Protein AF-A0A7G9YE53-F1 (afdb_monomer_lite)

Organism: NCBI:txid2759911

Foldseek 3Di:
DAEAWPPPCLLCLLVVVLVLLVPVVPRVDDDYHYDDDDDDDDPVVCVRGDDAQVSSQVSNCVSLVNLRHSQLKFFPQLCQVVQVVVCVVVVHHGDGPPDDSRVDIDWDWDADPNGTDIDHPDPPPPDPPPPDDD

Secondary structure (DSSP, 8-state):
-PEE-TTTTGGGHHHHHHHHHHTTTT------EE----SS--HHHHHHH---HHHHHHHHHHHTTTSS-GGG-EEGGGGHHHHHHHHHHHTS------S-TTS-EE-EEEEETTEEEEE-SS----PPP-----

InterPro domains:
  IPR034474 Methyltransferase, class D [PTHR43306] (2-118)

Sequence (134 aa):
MPTLIRGVNDDQIGDIIRFASHNLDVVKGVNMQPVSFAGRINQEDREKWRFTIPDAFKCIEEQTDGEITRDDLYPVPCVVPISNFAEVKKGMPQVKFTMHPHCGAETYIYVENGKYIPHVCSVKQPSPPLTVPV

pLDDT: mean 85.49, std 15.78, range [30.25, 95.88]

Radius of gyration: 18.25 Å; chains: 1; bounding box: 45×50×49 Å

Structure (mmCIF, N/CA/C/O backbone):
data_AF-A0A7G9YE53-F1
#
_entry.id   AF-A0A7G9YE53-F1
#
loop_
_atom_site.group_PDB
_atom_site.id
_atom_site.type_symbol
_atom_site.label_atom_id
_atom_site.label_alt_id
_atom_site.label_comp_id
_atom_site.label_asym_id
_atom_site.label_entity_id
_atom_site.label_seq_id
_atom_site.pdbx_PDB_ins_code
_atom_site.Cartn_x
_atom_site.Cartn_y
_atom_site.Cartn_z
_atom_site.occupancy
_atom_site.B_iso_or_equiv
_atom_site.auth_seq_id
_atom_site.auth_comp_id
_atom_site.auth_asym_id
_atom_site.auth_atom_id
_atom_site.pdbx_PDB_model_num
ATOM 1 N N . MET A 1 1 ? -4.168 -12.004 -2.131 1.00 75.88 1 MET A N 1
ATOM 2 C CA . MET A 1 1 ? -2.794 -11.479 -1.994 1.00 75.88 1 MET A CA 1
ATOM 3 C C . MET A 1 1 ? -2.104 -11.565 -3.351 1.00 75.88 1 MET A C 1
ATOM 5 O O . MET A 1 1 ? -1.562 -12.622 -3.658 1.00 75.88 1 MET A O 1
ATOM 9 N N . PRO A 1 2 ? -2.201 -10.535 -4.210 1.00 87.69 2 PRO A N 1
ATOM 10 C CA . PRO A 1 2 ? -1.424 -10.464 -5.448 1.00 87.69 2 PRO A CA 1
ATOM 11 C C . PRO A 1 2 ? 0.048 -10.115 -5.168 1.00 87.69 2 PRO A C 1
ATOM 13 O O . PRO A 1 2 ? 0.343 -9.236 -4.355 1.00 87.69 2 PRO A O 1
ATOM 16 N N . THR A 1 3 ? 0.970 -10.794 -5.856 1.00 92.31 3 THR A N 1
ATOM 17 C CA . THR A 1 3 ? 2.400 -10.449 -5.847 1.00 92.31 3 THR A CA 1
ATOM 18 C C . THR A 1 3 ? 2.728 -9.585 -7.054 1.00 92.31 3 THR A C 1
ATOM 20 O O . THR A 1 3 ? 2.476 -10.016 -8.174 1.00 92.31 3 THR A O 1
ATOM 23 N N . LEU A 1 4 ? 3.287 -8.395 -6.839 1.00 93.38 4 LEU A N 1
ATOM 24 C CA . LEU A 1 4 ? 3.513 -7.412 -7.903 1.00 93.38 4 LEU A CA 1
ATOM 25 C C . LEU A 1 4 ? 4.919 -7.514 -8.503 1.00 93.38 4 LEU A C 1
ATOM 27 O O . LEU A 1 4 ? 5.914 -7.538 -7.769 1.00 93.38 4 LEU A O 1
ATOM 31 N N . ILE A 1 5 ? 4.988 -7.533 -9.835 1.00 93.62 5 ILE A N 1
ATOM 32 C CA . ILE A 1 5 ? 6.218 -7.506 -10.633 1.00 93.62 5 ILE A CA 1
ATOM 33 C C . ILE A 1 5 ? 6.053 -6.452 -11.727 1.00 93.62 5 ILE A C 1
ATOM 35 O O . ILE A 1 5 ? 5.060 -6.451 -12.457 1.00 93.62 5 ILE A O 1
ATOM 39 N N . ARG A 1 6 ? 7.057 -5.581 -11.866 1.00 93.12 6 ARG A N 1
ATOM 40 C CA . ARG A 1 6 ? 7.054 -4.537 -12.893 1.00 93.12 6 ARG A CA 1
ATOM 41 C C . ARG A 1 6 ? 6.978 -5.137 -14.300 1.00 93.12 6 ARG A C 1
ATOM 43 O O . ARG A 1 6 ? 7.766 -6.024 -14.633 1.00 93.12 6 ARG A O 1
ATOM 50 N N . GLY A 1 7 ? 6.083 -4.603 -15.126 1.00 92.25 7 GLY A N 1
ATOM 51 C CA . GLY A 1 7 ? 5.857 -5.008 -16.511 1.00 92.25 7 GLY A CA 1
ATOM 52 C C . GLY A 1 7 ? 5.149 -6.354 -16.681 1.00 92.25 7 GLY A C 1
ATOM 53 O O . GLY A 1 7 ? 5.135 -6.875 -17.795 1.00 92.25 7 GLY A O 1
ATOM 54 N N . VAL A 1 8 ? 4.622 -6.946 -15.604 1.00 93.38 8 VAL A N 1
ATOM 55 C CA . VAL A 1 8 ? 3.904 -8.233 -15.652 1.00 93.38 8 VAL A CA 1
ATOM 56 C C . VAL A 1 8 ? 2.456 -8.076 -15.205 1.00 93.38 8 VAL A C 1
ATOM 58 O O . VAL A 1 8 ? 1.570 -8.626 -15.850 1.00 93.38 8 VAL A O 1
ATOM 61 N N . ASN A 1 9 ? 2.224 -7.393 -14.083 1.00 93.75 9 ASN A N 1
ATOM 62 C CA . ASN A 1 9 ? 0.888 -7.222 -13.506 1.00 93.75 9 ASN A CA 1
ATOM 63 C C . ASN A 1 9 ? 0.705 -5.900 -12.746 1.00 93.75 9 ASN A C 1
ATOM 65 O O . ASN A 1 9 ? -0.273 -5.724 -12.018 1.00 93.75 9 ASN A O 1
ATOM 69 N N . ASP A 1 10 ? 1.656 -4.979 -12.873 1.00 92.88 10 ASP A N 1
ATOM 70 C CA . ASP A 1 10 ? 1.584 -3.647 -12.283 1.00 92.88 10 ASP A CA 1
ATOM 71 C C . ASP A 1 10 ? 0.484 -2.780 -12.908 1.00 92.88 10 ASP A C 1
ATOM 73 O O . ASP A 1 10 ? 0.018 -1.847 -12.264 1.00 92.88 10 ASP A O 1
ATOM 77 N N . ASP A 1 11 ? 0.004 -3.126 -14.101 1.00 95.31 11 ASP A N 1
ATOM 78 C CA . ASP A 1 11 ? -1.138 -2.535 -14.806 1.00 95.31 11 ASP A CA 1
ATOM 79 C C . ASP A 1 11 ? -2.514 -3.040 -14.324 1.00 95.31 11 ASP A C 1
ATOM 81 O O . ASP A 1 11 ? -3.540 -2.476 -14.692 1.00 95.31 11 ASP A O 1
ATOM 85 N N . GLN A 1 12 ? -2.551 -4.078 -13.481 1.00 95.56 12 GLN A N 1
ATOM 86 C CA . GLN A 1 12 ? -3.793 -4.723 -13.020 1.00 95.56 12 GLN A CA 1
ATOM 87 C C . GLN A 1 12 ? -4.237 -4.270 -11.621 1.00 95.56 12 GLN A C 1
ATOM 89 O O . GLN A 1 12 ? -5.264 -4.715 -11.104 1.00 95.56 12 GLN A O 1
ATOM 94 N N . ILE A 1 13 ? -3.464 -3.398 -10.973 1.00 95.19 13 ILE A N 1
ATOM 95 C CA . ILE A 1 13 ? -3.673 -2.949 -9.590 1.00 95.19 13 ILE A CA 1
ATOM 96 C C . ILE A 1 13 ? -5.064 -2.321 -9.415 1.00 95.19 13 ILE A C 1
ATOM 98 O O . ILE A 1 13 ? -5.793 -2.682 -8.488 1.00 95.19 13 ILE A O 1
ATOM 102 N N . GLY A 1 14 ? -5.462 -1.426 -10.320 1.00 94.25 14 GLY A N 1
ATOM 103 C CA . GLY A 1 14 ? -6.766 -0.766 -10.298 1.00 94.25 14 GLY A CA 1
ATOM 104 C C . GLY A 1 14 ? -7.922 -1.738 -10.517 1.00 94.25 14 GLY A C 1
ATOM 105 O O . GLY A 1 14 ? -8.944 -1.629 -9.843 1.00 94.25 14 GLY A O 1
ATOM 106 N N . ASP A 1 15 ? -7.755 -2.734 -11.390 1.00 95.12 15 ASP A N 1
ATOM 107 C CA . ASP A 1 15 ? -8.774 -3.765 -11.621 1.00 95.12 15 ASP A CA 1
ATOM 108 C C . ASP A 1 15 ? -8.975 -4.652 -10.397 1.00 95.12 15 ASP A C 1
ATOM 110 O O . ASP A 1 15 ? -10.106 -5.003 -10.069 1.00 95.12 15 ASP A O 1
ATOM 114 N N . ILE A 1 16 ? -7.903 -4.961 -9.665 1.00 94.88 16 ILE A N 1
ATOM 115 C CA . ILE A 1 16 ? -7.995 -5.698 -8.401 1.00 94.88 16 ILE A CA 1
ATOM 116 C C . ILE A 1 16 ? -8.761 -4.876 -7.356 1.00 94.88 16 ILE A C 1
ATOM 118 O O . ILE A 1 16 ? -9.606 -5.428 -6.647 1.00 94.88 16 ILE A O 1
ATOM 122 N N . ILE A 1 17 ? -8.502 -3.567 -7.266 1.00 93.94 17 ILE A N 1
ATOM 123 C CA . ILE A 1 17 ? -9.226 -2.661 -6.357 1.00 93.94 17 ILE A CA 1
ATOM 124 C C . ILE A 1 17 ? -10.707 -2.585 -6.746 1.00 93.94 17 ILE A C 1
ATOM 126 O O . ILE A 1 17 ? -11.570 -2.763 -5.886 1.00 93.94 17 ILE A O 1
ATOM 130 N N . ARG A 1 18 ? -11.010 -2.409 -8.039 1.00 93.94 18 ARG A N 1
ATOM 131 C CA . ARG A 1 18 ? -12.379 -2.432 -8.578 1.00 93.94 18 ARG A CA 1
ATOM 132 C C . ARG A 1 18 ? -13.078 -3.757 -8.306 1.00 93.94 18 ARG A C 1
ATOM 134 O O . ARG A 1 18 ? -14.249 -3.784 -7.947 1.00 93.94 18 ARG A O 1
ATOM 141 N N . PHE A 1 19 ? -12.392 -4.880 -8.472 1.00 94.25 19 PHE A N 1
ATOM 142 C CA . PHE A 1 19 ? -12.974 -6.182 -8.175 1.00 94.25 19 PHE A CA 1
ATOM 143 C C . PHE A 1 19 ? -13.302 -6.307 -6.683 1.00 94.25 19 PHE A C 1
ATOM 145 O O . PHE A 1 19 ? -14.396 -6.742 -6.326 1.00 94.25 19 PHE A O 1
ATOM 152 N N . ALA A 1 20 ? -12.389 -5.887 -5.804 1.00 93.88 20 ALA A N 1
ATOM 153 C CA . ALA A 1 20 ? -12.617 -5.912 -4.364 1.00 93.88 20 ALA A CA 1
ATOM 154 C C . ALA A 1 20 ? -13.781 -5.003 -3.938 1.00 93.88 20 ALA A C 1
ATOM 156 O O . ALA A 1 20 ? -14.573 -5.400 -3.087 1.00 93.88 20 ALA A O 1
ATOM 157 N N . SER A 1 21 ? -13.929 -3.826 -4.553 1.00 92.69 21 SER A N 1
ATOM 158 C CA . SER A 1 21 ? -15.002 -2.882 -4.225 1.00 92.69 21 SER A CA 1
ATOM 159 C C . SER A 1 21 ? -16.395 -3.355 -4.644 1.00 92.69 21 SER A C 1
ATOM 161 O O . SER A 1 21 ? -17.370 -3.051 -3.960 1.00 92.69 21 SER A O 1
ATOM 163 N N . HIS A 1 22 ? -16.505 -4.157 -5.706 1.00 93.56 22 HIS A N 1
ATOM 164 C CA . HIS A 1 22 ? -17.775 -4.775 -6.101 1.00 93.56 22 HIS A CA 1
ATOM 165 C C . HIS A 1 22 ? -18.144 -6.012 -5.265 1.00 93.56 22 HIS A C 1
ATOM 167 O O . HIS A 1 22 ? -19.308 -6.401 -5.252 1.00 93.56 22 HIS A O 1
ATOM 173 N N . ASN A 1 23 ? -17.183 -6.622 -4.563 1.00 94.25 23 ASN A N 1
ATOM 174 C CA . ASN A 1 23 ? -17.363 -7.874 -3.817 1.00 94.25 23 ASN A CA 1
ATOM 175 C C . ASN A 1 23 ? -17.098 -7.688 -2.311 1.00 94.25 23 ASN A C 1
ATOM 177 O O . ASN A 1 23 ? -16.472 -8.535 -1.671 1.00 94.25 23 ASN A O 1
ATOM 181 N N . LEU A 1 24 ? -17.532 -6.560 -1.735 1.00 90.75 24 LEU A N 1
ATOM 182 C CA . LEU A 1 24 ? -17.268 -6.197 -0.331 1.00 90.75 24 LEU A CA 1
ATOM 183 C C . LEU A 1 24 ? -17.940 -7.114 0.701 1.00 90.75 24 LEU A C 1
ATOM 185 O O . LEU A 1 24 ? -17.574 -7.103 1.881 1.00 90.75 24 LEU A O 1
ATOM 189 N N . 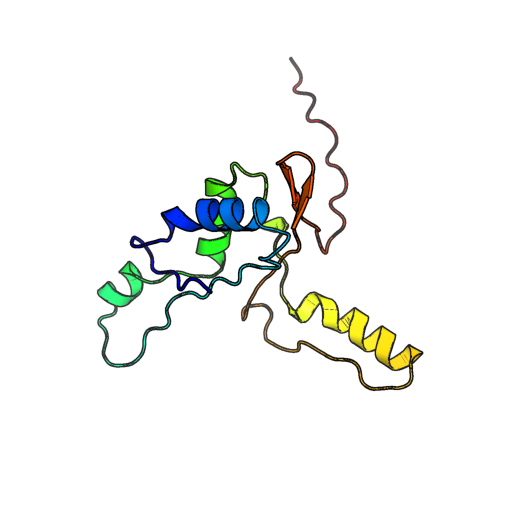ASP A 1 25 ? -18.934 -7.901 0.298 1.00 92.88 25 ASP A N 1
ATOM 190 C CA . ASP A 1 25 ? -19.557 -8.930 1.128 1.00 92.88 25 ASP A CA 1
ATOM 191 C C . ASP A 1 25 ? -18.556 -10.044 1.481 1.00 92.88 25 ASP A C 1
ATOM 193 O O . ASP A 1 25 ? -18.508 -10.467 2.640 1.00 92.88 25 ASP A O 1
ATOM 197 N N . VAL A 1 26 ? -17.685 -10.418 0.535 1.00 94.62 26 VAL A N 1
ATOM 198 C CA . VAL A 1 26 ? -16.666 -11.472 0.691 1.00 94.62 26 VAL A CA 1
ATOM 199 C C . VAL A 1 26 ? -15.256 -10.908 0.913 1.00 94.62 26 VAL A C 1
ATOM 201 O O . VAL A 1 26 ? -14.516 -11.391 1.772 1.00 94.62 26 VAL A O 1
ATOM 204 N N . VAL A 1 27 ? -14.859 -9.881 0.160 1.00 92.81 27 VAL A N 1
ATOM 205 C CA . VAL A 1 27 ? -13.508 -9.307 0.171 1.00 92.81 27 VAL A CA 1
ATOM 206 C C . VAL A 1 27 ? -13.462 -8.107 1.113 1.00 92.81 27 VAL A C 1
ATOM 208 O O . VAL A 1 27 ? -14.087 -7.082 0.869 1.00 92.81 27 VAL A O 1
ATOM 211 N N . LYS A 1 28 ? -12.692 -8.214 2.202 1.00 90.44 28 LYS A N 1
ATOM 212 C CA . LYS A 1 28 ? -12.542 -7.128 3.196 1.00 90.44 28 LYS A CA 1
ATOM 213 C C . LYS A 1 28 ? -11.294 -6.271 3.017 1.00 90.44 28 LYS A C 1
ATOM 215 O O . LYS A 1 28 ? -11.191 -5.217 3.630 1.00 90.44 28 LYS A O 1
ATOM 220 N N . GLY A 1 29 ? -10.346 -6.716 2.202 1.00 91.69 29 GLY A N 1
ATOM 221 C CA . GLY A 1 29 ? -9.116 -5.980 1.966 1.00 91.69 29 GLY A CA 1
ATOM 222 C C . GLY A 1 29 ? -8.236 -6.652 0.928 1.00 91.69 29 GLY A C 1
ATOM 223 O O . GLY A 1 29 ? -8.283 -7.869 0.731 1.00 91.69 29 GLY A O 1
ATOM 224 N N . VAL A 1 30 ? -7.413 -5.839 0.276 1.00 93.38 30 VAL A N 1
ATOM 225 C CA . VAL A 1 30 ? -6.401 -6.282 -0.675 1.00 93.38 30 VAL A CA 1
ATOM 226 C C . VAL A 1 30 ? -5.053 -5.865 -0.122 1.00 93.38 30 VAL A C 1
ATOM 228 O O . VAL A 1 30 ? -4.802 -4.686 0.094 1.00 93.38 30 VAL A O 1
ATOM 231 N N . ASN A 1 31 ? -4.175 -6.835 0.093 1.00 93.12 31 ASN A N 1
ATOM 232 C CA . ASN A 1 31 ? -2.786 -6.571 0.430 1.00 93.12 31 ASN A CA 1
ATOM 233 C C . ASN A 1 31 ? -1.927 -7.024 -0.751 1.00 93.12 31 ASN A C 1
ATOM 235 O O . ASN A 1 31 ? -2.017 -8.169 -1.211 1.00 93.12 31 ASN A O 1
ATOM 239 N N . MET A 1 32 ? -1.182 -6.058 -1.280 1.00 92.25 32 MET A N 1
ATOM 240 C CA . MET A 1 32 ? -0.306 -6.224 -2.423 1.00 92.25 32 MET A CA 1
ATOM 241 C C . MET A 1 32 ? 1.129 -6.317 -1.930 1.00 92.25 32 MET A C 1
ATOM 243 O O . MET A 1 32 ? 1.618 -5.418 -1.245 1.00 92.25 32 MET A O 1
ATOM 247 N N . GLN A 1 33 ? 1.810 -7.395 -2.304 1.00 91.81 33 GLN A N 1
ATOM 248 C CA . GLN A 1 33 ? 3.184 -7.633 -1.883 1.00 91.81 33 GLN A CA 1
ATOM 249 C C . GLN A 1 33 ? 4.110 -7.569 -3.100 1.00 91.81 33 GLN A C 1
ATOM 251 O O . GLN A 1 33 ? 3.990 -8.411 -3.989 1.00 91.81 33 GLN A O 1
ATOM 256 N N . PRO A 1 34 ? 5.051 -6.617 -3.176 1.00 90.75 34 PRO A N 1
ATOM 257 C CA . PRO A 1 34 ? 6.056 -6.624 -4.231 1.00 90.75 34 PRO A CA 1
ATOM 258 C C . PRO A 1 34 ? 6.923 -7.887 -4.186 1.00 90.75 34 PRO A C 1
ATOM 260 O O . PRO A 1 34 ? 7.152 -8.469 -3.120 1.00 90.75 34 PRO A O 1
ATOM 263 N N . VAL A 1 35 ? 7.422 -8.314 -5.344 1.00 91.25 35 VAL A N 1
ATOM 264 C CA . VAL A 1 35 ? 8.338 -9.456 -5.435 1.00 91.25 35 VAL A CA 1
ATOM 265 C C . VAL A 1 35 ? 9.636 -9.205 -4.660 1.00 91.25 35 VAL A C 1
ATOM 267 O O . VAL A 1 35 ? 10.217 -8.118 -4.696 1.00 91.25 35 VAL A O 1
ATOM 270 N N . SER A 1 36 ? 10.115 -10.241 -3.971 1.00 88.50 36 SER A N 1
ATOM 271 C CA . SER A 1 36 ? 11.424 -10.245 -3.320 1.00 88.50 36 SER A CA 1
ATOM 272 C C . SER A 1 36 ? 12.394 -11.103 -4.125 1.00 88.50 36 SER A C 1
ATOM 274 O O . SER A 1 36 ? 12.122 -12.273 -4.392 1.00 88.50 36 SER A O 1
ATOM 276 N N . PHE A 1 37 ? 13.528 -10.524 -4.514 1.00 88.38 37 PHE A N 1
ATOM 277 C CA . PHE A 1 37 ? 14.587 -11.239 -5.222 1.00 88.38 37 PHE A CA 1
ATOM 278 C C . PHE A 1 37 ? 15.598 -11.800 -4.224 1.00 88.38 37 PHE A C 1
ATOM 280 O O . PHE A 1 37 ? 16.139 -11.061 -3.401 1.00 88.38 37 PHE A O 1
ATOM 287 N N . ALA A 1 38 ? 15.898 -13.092 -4.335 1.00 88.44 38 ALA A N 1
ATOM 288 C CA . ALA A 1 38 ? 16.909 -13.774 -3.534 1.00 88.44 38 ALA A CA 1
ATOM 289 C C . ALA A 1 38 ? 17.871 -14.572 -4.432 1.00 88.44 38 ALA A C 1
ATOM 291 O O . ALA A 1 38 ? 17.496 -15.014 -5.516 1.00 88.44 38 ALA A O 1
ATOM 292 N N . 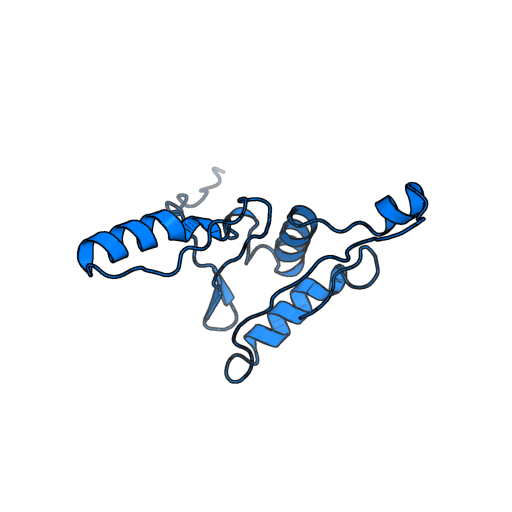GLY A 1 39 ? 19.111 -14.780 -3.975 1.00 88.06 39 GLY A N 1
ATOM 293 C CA . GLY A 1 39 ? 20.124 -15.564 -4.695 1.00 88.06 39 GLY A CA 1
ATOM 294 C C . GLY A 1 39 ? 20.983 -14.761 -5.684 1.00 88.06 39 GLY A C 1
ATOM 295 O O . GLY A 1 39 ? 21.139 -13.546 -5.557 1.00 88.06 39 GLY A O 1
ATOM 296 N N . ARG A 1 40 ? 21.602 -15.459 -6.650 1.00 88.06 40 ARG A N 1
ATOM 297 C CA . ARG A 1 40 ? 22.455 -14.851 -7.687 1.00 88.06 40 ARG A CA 1
ATOM 298 C C . ARG A 1 40 ? 21.591 -14.344 -8.842 1.00 88.06 40 ARG A C 1
ATOM 300 O O . ARG A 1 40 ? 21.212 -15.120 -9.709 1.00 88.06 40 ARG A O 1
ATOM 307 N N . ILE A 1 41 ? 21.301 -13.048 -8.837 1.00 89.38 41 ILE A N 1
ATOM 308 C CA . ILE A 1 41 ? 20.588 -12.341 -9.907 1.00 89.38 41 ILE A CA 1
ATOM 309 C C . ILE A 1 41 ? 21.439 -11.166 -10.383 1.00 89.38 41 ILE A C 1
ATOM 311 O O . ILE A 1 41 ? 22.036 -10.466 -9.556 1.00 89.38 41 ILE A O 1
ATOM 315 N N . ASN A 1 42 ? 21.481 -10.951 -11.697 1.00 91.94 42 ASN A N 1
ATOM 316 C CA . ASN A 1 42 ? 22.151 -9.795 -12.275 1.00 91.94 42 ASN A CA 1
ATOM 317 C C . ASN A 1 42 ? 21.457 -8.500 -11.839 1.00 91.94 42 ASN A C 1
ATOM 319 O O . ASN A 1 42 ? 20.247 -8.465 -11.604 1.00 91.94 42 ASN A O 1
ATOM 323 N N . GLN A 1 43 ? 22.232 -7.425 -11.719 1.00 89.44 43 GLN A N 1
ATOM 324 C CA . GLN A 1 43 ? 21.703 -6.136 -11.275 1.00 89.44 43 GLN A CA 1
ATOM 325 C C . GLN A 1 43 ? 20.686 -5.562 -12.275 1.00 89.44 43 GLN A C 1
ATOM 327 O O . GLN A 1 43 ? 19.648 -5.061 -11.856 1.00 89.44 43 GLN A O 1
ATOM 332 N N . GLU A 1 44 ? 20.943 -5.714 -13.575 1.00 91.56 44 GLU A N 1
ATOM 333 C CA . GLU A 1 44 ? 20.058 -5.247 -14.649 1.00 91.56 44 GLU A CA 1
ATOM 334 C C . GLU A 1 44 ? 18.679 -5.924 -14.600 1.00 91.56 44 GLU A C 1
ATOM 336 O O . GLU A 1 44 ? 17.651 -5.248 -14.564 1.00 91.56 44 GLU A O 1
ATOM 341 N N . ASP A 1 45 ? 18.650 -7.257 -14.492 1.00 88.75 45 ASP A N 1
ATOM 342 C CA . ASP A 1 45 ? 17.405 -8.028 -14.370 1.00 88.75 45 ASP A CA 1
ATOM 343 C C . ASP A 1 45 ? 16.630 -7.644 -13.103 1.00 88.75 45 ASP A C 1
ATOM 345 O O . ASP A 1 45 ? 15.405 -7.497 -13.116 1.00 88.75 45 ASP A O 1
ATOM 349 N N . ARG A 1 46 ? 17.354 -7.428 -11.995 1.00 89.62 46 ARG A N 1
ATOM 350 C CA . ARG A 1 46 ? 16.758 -6.997 -10.730 1.00 89.62 46 ARG A CA 1
ATOM 351 C C . ARG A 1 46 ? 16.090 -5.638 -10.872 1.00 89.62 46 ARG A C 1
ATOM 353 O O . ARG A 1 46 ? 14.971 -5.490 -10.403 1.00 89.62 46 ARG A O 1
ATOM 360 N N . GLU A 1 47 ? 16.759 -4.654 -11.463 1.00 89.69 47 GLU A N 1
ATOM 361 C CA . GLU A 1 47 ? 16.219 -3.301 -11.638 1.00 89.69 47 GLU A CA 1
ATOM 362 C C . GLU A 1 47 ? 15.020 -3.288 -12.582 1.00 89.69 47 GLU A C 1
ATOM 364 O O . GLU A 1 47 ? 14.006 -2.664 -12.269 1.00 89.69 47 GLU A O 1
ATOM 369 N N . LYS A 1 48 ? 15.094 -4.055 -13.674 1.00 91.38 48 LYS A N 1
ATOM 370 C CA . LYS A 1 48 ? 14.013 -4.199 -14.651 1.00 91.38 48 LYS A CA 1
ATOM 371 C C . LYS A 1 48 ? 12.711 -4.696 -14.023 1.00 91.38 48 LYS A C 1
ATOM 373 O O . LYS A 1 48 ? 11.641 -4.204 -14.370 1.00 91.38 48 LYS A O 1
ATOM 378 N N . TRP A 1 49 ? 12.791 -5.659 -13.108 1.00 91.44 49 TRP A N 1
ATOM 379 C CA . TRP A 1 49 ? 11.612 -6.259 -12.476 1.00 91.44 49 TRP A CA 1
ATOM 380 C C . TRP A 1 49 ? 11.280 -5.675 -11.100 1.00 91.44 49 TRP A C 1
ATOM 382 O O . TRP A 1 49 ? 10.253 -6.025 -10.511 1.00 91.44 49 TRP A O 1
ATOM 392 N N . ARG A 1 50 ? 12.130 -4.788 -10.566 1.00 91.88 50 ARG A N 1
ATOM 393 C CA . ARG A 1 50 ? 11.944 -4.193 -9.242 1.00 91.88 50 ARG A CA 1
ATOM 394 C C . ARG A 1 50 ? 10.684 -3.344 -9.211 1.00 91.88 50 ARG A C 1
ATOM 396 O O . ARG A 1 50 ? 10.560 -2.353 -9.929 1.00 91.88 50 ARG A O 1
ATOM 403 N N . PHE A 1 51 ? 9.810 -3.693 -8.279 1.00 93.19 51 PHE A N 1
ATOM 404 C CA . PHE A 1 51 ? 8.617 -2.938 -7.946 1.00 93.19 51 PHE A CA 1
ATOM 405 C C . PHE A 1 51 ? 8.706 -2.487 -6.487 1.00 93.19 51 PHE A C 1
ATOM 407 O O . PHE A 1 51 ? 9.025 -3.288 -5.606 1.00 93.19 51 PHE A O 1
ATOM 414 N N . THR A 1 52 ? 8.508 -1.198 -6.222 1.00 91.69 52 THR A N 1
ATOM 415 C CA . THR A 1 52 ? 8.625 -0.613 -4.880 1.00 91.69 52 THR A CA 1
ATOM 416 C C . THR A 1 52 ? 7.276 -0.131 -4.355 1.00 91.69 52 THR A C 1
ATOM 418 O O . THR A 1 52 ? 6.311 0.011 -5.099 1.00 91.69 52 THR A O 1
ATOM 421 N N . ILE A 1 53 ? 7.198 0.135 -3.050 1.00 91.75 53 ILE A N 1
ATOM 422 C CA . ILE A 1 53 ? 5.983 0.670 -2.419 1.00 91.75 53 ILE A CA 1
ATOM 423 C C . ILE A 1 53 ? 5.557 2.016 -3.059 1.00 91.75 53 ILE A C 1
ATOM 425 O O . ILE A 1 53 ? 4.388 2.142 -3.416 1.00 91.75 53 ILE A O 1
ATOM 429 N N . PRO A 1 54 ? 6.461 2.991 -3.303 1.00 91.25 54 PRO A N 1
ATOM 430 C CA . PRO A 1 54 ? 6.109 4.203 -4.048 1.00 91.25 54 PRO A CA 1
ATOM 431 C C . PRO A 1 54 ? 5.615 3.953 -5.478 1.00 91.25 54 PRO A C 1
ATOM 433 O O . PRO A 1 54 ? 4.730 4.674 -5.937 1.00 91.25 54 PRO A O 1
ATOM 436 N N . ASP A 1 55 ? 6.152 2.941 -6.175 1.00 93.31 55 ASP A N 1
ATOM 437 C CA . ASP A 1 55 ? 5.630 2.555 -7.494 1.00 93.31 55 ASP A CA 1
ATOM 438 C C . ASP A 1 55 ? 4.174 2.096 -7.378 1.00 93.31 55 ASP A C 1
ATOM 440 O O . ASP A 1 55 ? 3.336 2.522 -8.168 1.00 93.31 55 ASP A O 1
ATOM 444 N N . ALA A 1 56 ? 3.857 1.304 -6.347 1.00 92.81 56 ALA A N 1
ATOM 445 C CA . ALA A 1 56 ? 2.491 0.873 -6.06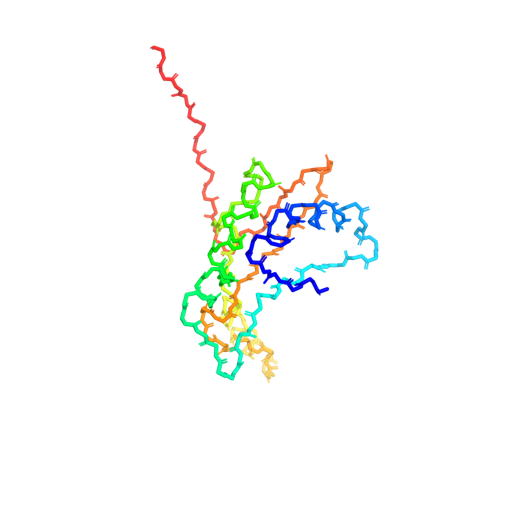8 1.00 92.81 56 ALA A CA 1
ATOM 446 C C . ALA A 1 56 ? 1.554 2.069 -5.875 1.00 92.81 56 ALA A C 1
ATOM 448 O O . ALA A 1 56 ? 0.486 2.104 -6.474 1.00 92.81 56 ALA A O 1
ATOM 449 N N . PHE A 1 57 ? 1.956 3.072 -5.088 1.00 93.19 57 PHE A N 1
ATOM 450 C CA . PHE A 1 57 ? 1.126 4.258 -4.848 1.00 93.19 57 PHE A CA 1
ATOM 451 C C . PHE A 1 57 ? 0.853 5.033 -6.131 1.00 93.19 57 PHE A C 1
ATOM 453 O O . PHE A 1 57 ? -0.270 5.475 -6.359 1.00 93.19 57 PHE A O 1
ATOM 460 N N . LYS A 1 58 ? 1.879 5.179 -6.976 1.00 94.19 58 LYS A N 1
ATOM 461 C CA . LYS A 1 58 ? 1.744 5.833 -8.274 1.00 94.19 58 LYS A CA 1
ATOM 462 C C . LYS A 1 58 ? 0.774 5.068 -9.176 1.00 94.19 58 LYS A C 1
ATOM 464 O O . LYS A 1 58 ? -0.134 5.680 -9.723 1.00 94.19 58 LYS A O 1
ATOM 469 N N . CYS A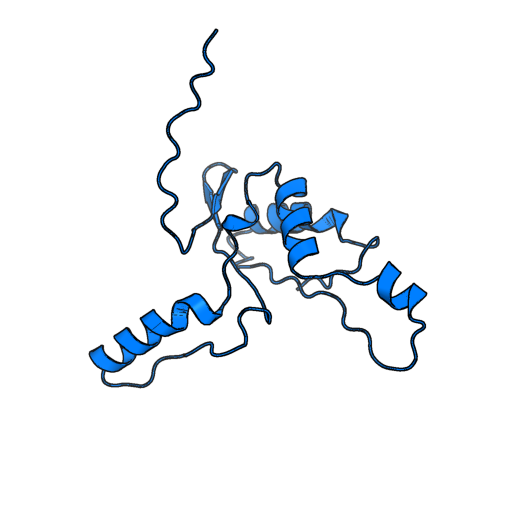 1 59 ? 0.914 3.746 -9.274 1.00 94.88 59 CYS A N 1
ATOM 470 C CA . CYS A 1 59 ? 0.009 2.917 -10.067 1.00 94.88 59 CYS A CA 1
ATOM 471 C C . CYS A 1 59 ? -1.431 2.940 -9.534 1.00 94.88 59 CYS A C 1
ATOM 473 O O . CYS A 1 59 ? -2.359 2.981 -10.333 1.00 94.88 59 CYS A O 1
ATOM 475 N N . ILE A 1 60 ? -1.632 2.939 -8.210 1.00 94.75 60 ILE A N 1
ATOM 476 C CA . ILE A 1 60 ? -2.965 3.061 -7.599 1.00 94.75 60 ILE A CA 1
ATOM 477 C C . ILE A 1 60 ? -3.613 4.379 -8.019 1.00 94.75 60 ILE A C 1
ATOM 479 O O . ILE A 1 60 ? -4.734 4.370 -8.514 1.00 94.75 60 ILE A O 1
ATOM 483 N N . GLU A 1 61 ? -2.908 5.497 -7.867 1.00 95.19 61 GLU A N 1
ATOM 484 C CA . GLU A 1 61 ? -3.435 6.816 -8.223 1.00 95.19 61 GLU A CA 1
ATOM 485 C C . GLU A 1 61 ? -3.748 6.926 -9.719 1.00 95.19 61 GLU A C 1
ATOM 487 O O . GLU A 1 61 ? -4.834 7.364 -10.087 1.00 95.19 61 GLU A O 1
ATOM 492 N N . GLU A 1 62 ? -2.840 6.466 -10.584 1.00 95.88 62 GLU A N 1
ATOM 493 C CA . GLU A 1 62 ? -3.032 6.491 -12.038 1.00 95.88 62 GLU A CA 1
ATOM 494 C C . GLU A 1 62 ? -4.191 5.591 -12.489 1.00 95.88 62 GLU A C 1
ATOM 496 O O . GLU A 1 62 ? -4.973 5.982 -13.348 1.00 95.88 62 GLU A O 1
ATOM 501 N N . GLN A 1 63 ? -4.336 4.396 -11.911 1.00 95.75 63 GLN A N 1
ATOM 502 C CA . GLN A 1 63 ? -5.342 3.413 -12.340 1.00 95.75 63 GLN A CA 1
ATOM 503 C C . GLN A 1 63 ? -6.699 3.569 -11.648 1.00 95.75 63 GLN A C 1
ATOM 505 O O . GLN A 1 63 ? -7.650 2.873 -12.016 1.00 95.75 63 GLN A O 1
ATOM 510 N N . THR A 1 64 ? -6.795 4.438 -10.641 1.00 93.06 64 THR A N 1
ATOM 511 C CA . THR A 1 64 ? -8.061 4.833 -10.001 1.00 93.06 64 THR A CA 1
ATOM 512 C C . THR A 1 64 ? -8.490 6.243 -10.386 1.00 93.06 64 THR A C 1
ATOM 514 O O . THR A 1 64 ? -9.326 6.828 -9.706 1.00 93.06 64 THR A O 1
ATOM 517 N N . ASP A 1 65 ? -7.919 6.789 -11.466 1.00 93.00 65 ASP A N 1
ATOM 518 C CA . ASP A 1 65 ? -8.224 8.126 -11.985 1.00 93.00 65 ASP A CA 1
ATOM 519 C C . ASP A 1 65 ? -8.103 9.231 -10.913 1.00 93.00 65 ASP A C 1
ATOM 521 O O . ASP A 1 65 ? -8.822 10.230 -10.926 1.00 93.00 65 ASP A O 1
ATOM 525 N N . GLY A 1 66 ? -7.183 9.049 -9.959 1.00 91.06 66 GLY A N 1
ATOM 526 C CA . GLY A 1 66 ? -6.945 9.972 -8.851 1.00 91.06 66 GLY A CA 1
ATOM 527 C C . GLY A 1 66 ? -7.967 9.918 -7.711 1.00 91.06 66 GLY A C 1
ATOM 528 O O . GLY A 1 66 ? -7.878 10.747 -6.805 1.00 91.06 66 GLY A O 1
ATOM 529 N N . GLU A 1 67 ? -8.915 8.973 -7.703 1.00 91.12 67 GLU A N 1
ATOM 530 C CA . GLU A 1 67 ? -9.844 8.812 -6.572 1.00 91.12 67 GLU A CA 1
ATOM 531 C C . GLU A 1 67 ? -9.131 8.366 -5.284 1.00 91.12 67 GLU A C 1
ATOM 533 O O . GLU A 1 67 ? -9.552 8.727 -4.185 1.00 91.12 67 GLU A O 1
ATOM 538 N N . ILE A 1 68 ? -8.036 7.609 -5.412 1.00 92.44 68 ILE A N 1
ATOM 539 C CA . ILE A 1 68 ? -7.133 7.272 -4.308 1.00 92.44 68 ILE A CA 1
ATOM 540 C C . ILE A 1 68 ? -5.782 7.917 -4.601 1.00 92.44 68 ILE A C 1
ATOM 542 O O . ILE A 1 68 ? -5.076 7.490 -5.515 1.00 92.44 68 ILE A O 1
ATOM 546 N N . THR A 1 69 ? -5.390 8.926 -3.825 1.00 92.31 69 THR A N 1
ATOM 547 C CA . THR A 1 69 ? -4.109 9.612 -4.026 1.00 92.31 69 THR A CA 1
ATOM 548 C C . THR A 1 69 ? -3.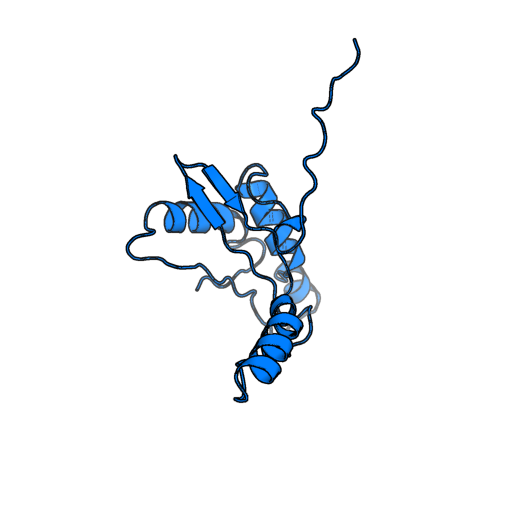007 9.012 -3.161 1.00 92.31 69 THR A C 1
ATOM 550 O O . THR A 1 69 ? -3.245 8.296 -2.187 1.00 92.31 69 THR A O 1
ATOM 553 N N . ARG A 1 70 ? -1.747 9.321 -3.487 1.00 90.06 70 ARG A N 1
ATOM 554 C CA . ARG A 1 70 ? -0.587 8.834 -2.711 1.00 90.06 70 ARG A CA 1
ATOM 555 C C . ARG A 1 70 ? -0.609 9.318 -1.258 1.00 90.06 70 ARG A C 1
ATOM 557 O O . ARG A 1 70 ? -0.099 8.623 -0.386 1.00 90.06 70 ARG A O 1
ATOM 564 N N . ASP A 1 71 ? -1.216 10.478 -1.012 1.00 88.69 71 ASP A N 1
ATOM 565 C CA . ASP A 1 71 ? -1.352 11.084 0.319 1.00 88.69 71 ASP A CA 1
ATOM 566 C C . ASP A 1 71 ? -2.414 10.397 1.188 1.00 88.69 71 ASP A C 1
ATOM 568 O O . ASP A 1 71 ? -2.475 10.624 2.397 1.00 88.69 71 ASP A O 1
ATOM 572 N N . ASP A 1 72 ? -3.256 9.556 0.586 1.00 90.12 72 ASP A N 1
ATOM 573 C CA . ASP A 1 72 ? -4.266 8.783 1.304 1.00 90.12 72 ASP A CA 1
ATOM 574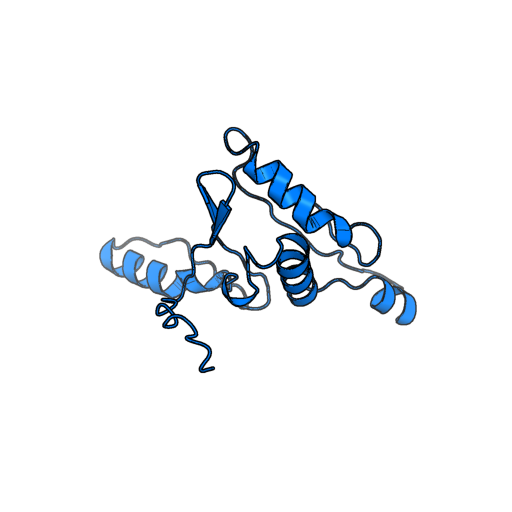 C C . ASP A 1 72 ? -3.684 7.524 1.963 1.00 90.12 72 ASP A C 1
ATOM 576 O O . ASP A 1 72 ? -4.320 6.935 2.841 1.00 90.12 72 ASP A O 1
ATOM 580 N N . LEU A 1 73 ? -2.470 7.122 1.570 1.00 89.50 73 LEU A N 1
ATOM 581 C CA . LEU A 1 73 ? -1.736 5.987 2.124 1.00 89.50 73 LEU A CA 1
ATOM 582 C C . LEU A 1 73 ? -0.822 6.448 3.257 1.00 89.50 73 LEU A C 1
ATOM 584 O O . LEU A 1 73 ? -0.002 7.351 3.101 1.00 89.50 73 LEU A O 1
ATOM 588 N N . TYR A 1 74 ? -0.923 5.787 4.406 1.00 89.38 74 TYR A N 1
ATOM 589 C CA . TYR A 1 74 ? -0.145 6.125 5.594 1.00 89.38 74 TYR A CA 1
ATOM 590 C C . TYR A 1 74 ? 0.630 4.909 6.114 1.00 89.38 74 TYR A C 1
ATOM 592 O O . TYR A 1 74 ? 0.244 3.761 5.880 1.00 89.38 74 TYR A O 1
ATOM 600 N N . PRO A 1 75 ? 1.755 5.132 6.815 1.00 90.75 75 PRO A N 1
ATOM 601 C CA . PRO A 1 75 ? 2.548 4.039 7.353 1.00 90.75 75 PRO A CA 1
ATOM 602 C C . PRO A 1 75 ? 1.765 3.295 8.439 1.00 90.75 75 PRO A C 1
ATOM 604 O O . PRO A 1 75 ? 1.184 3.917 9.328 1.00 90.75 75 PRO A O 1
ATOM 607 N N . VAL A 1 76 ? 1.840 1.964 8.422 1.00 87.50 76 VAL A N 1
ATOM 608 C CA . VAL A 1 76 ? 1.225 1.073 9.427 1.00 87.50 76 VAL A CA 1
ATOM 609 C C . VAL A 1 76 ? 1.486 1.503 10.888 1.00 87.50 76 VAL A C 1
ATOM 611 O O . VAL A 1 76 ? 0.553 1.479 11.692 1.00 87.50 76 VAL A O 1
ATOM 614 N N . PRO A 1 77 ? 2.698 1.951 11.297 1.00 89.25 77 PRO A N 1
ATOM 615 C CA . PRO A 1 77 ? 2.932 2.383 12.679 1.00 89.25 77 PRO A CA 1
ATOM 616 C C . PRO A 1 77 ? 2.190 3.665 13.111 1.00 89.25 77 PRO A C 1
ATOM 618 O O . PRO A 1 77 ? 2.336 4.067 14.268 1.00 89.25 77 PRO A O 1
ATOM 621 N N . CYS A 1 78 ? 1.377 4.309 12.260 1.00 87.44 78 CYS A N 1
ATOM 622 C CA . CYS A 1 78 ? 0.599 5.501 12.633 1.00 87.44 78 CYS A CA 1
ATOM 623 C C . CYS A 1 78 ? -0.346 5.265 13.828 1.00 87.44 78 CYS A C 1
ATOM 625 O O . CYS A 1 78 ? -0.653 6.196 14.569 1.00 87.44 78 CYS A O 1
ATOM 627 N N . VAL A 1 79 ? -0.759 4.015 14.068 1.00 88.19 79 VAL A N 1
ATOM 628 C CA . VAL A 1 79 ? -1.673 3.635 15.158 1.00 88.19 79 VAL A CA 1
ATOM 629 C C . VAL A 1 79 ? -0.974 3.396 16.503 1.00 88.19 79 VAL A C 1
ATOM 631 O O . VAL A 1 79 ? -1.640 3.209 17.527 1.00 88.19 79 VAL A O 1
ATOM 634 N N . VAL A 1 80 ? 0.363 3.406 16.550 1.00 90.62 80 VAL A N 1
ATOM 635 C CA . VAL A 1 80 ? 1.131 3.147 17.784 1.00 90.62 80 VAL A CA 1
ATOM 636 C C . VAL A 1 80 ? 0.834 4.172 18.892 1.00 90.62 80 VAL A C 1
ATOM 638 O O . VAL A 1 80 ? 0.586 3.741 20.021 1.00 90.62 80 VAL A O 1
ATOM 641 N N . PRO A 1 81 ? 0.776 5.497 18.633 1.00 89.06 81 PRO A N 1
ATOM 642 C CA . PRO A 1 81 ? 0.408 6.478 19.658 1.00 89.06 81 PRO A CA 1
ATOM 643 C C . PRO A 1 81 ? -0.991 6.238 20.244 1.00 89.06 81 PRO A C 1
ATOM 645 O O . PRO A 1 81 ? -1.174 6.322 21.458 1.00 89.06 81 PRO A O 1
ATOM 648 N N . ILE A 1 82 ? -1.960 5.867 19.400 1.00 89.62 82 ILE A N 1
ATOM 649 C CA . ILE A 1 82 ? -3.332 5.541 19.822 1.00 89.62 82 ILE A CA 1
ATOM 650 C C . ILE A 1 82 ? -3.328 4.295 20.715 1.00 89.62 82 ILE A C 1
ATOM 652 O O . ILE A 1 82 ? -3.981 4.265 21.758 1.00 89.62 82 ILE A O 1
ATOM 656 N N . SER A 1 83 ? -2.546 3.284 20.338 1.00 89.69 83 SER A N 1
ATOM 657 C CA . SER A 1 83 ? -2.411 2.035 21.093 1.00 89.69 83 SER A CA 1
ATOM 658 C C . SER A 1 83 ? -1.778 2.270 22.466 1.00 89.69 83 SER A C 1
ATOM 660 O O . SER A 1 83 ? -2.266 1.746 23.464 1.00 89.69 83 SER A O 1
ATOM 662 N N . ASN A 1 84 ? -0.752 3.124 22.544 1.00 91.12 84 ASN A N 1
ATOM 663 C CA . ASN A 1 84 ? -0.142 3.534 23.811 1.00 91.12 84 ASN A CA 1
ATOM 664 C C . ASN A 1 84 ? -1.140 4.276 24.713 1.00 91.12 84 ASN A C 1
ATOM 666 O O . ASN A 1 84 ? -1.218 3.999 25.907 1.00 91.12 84 ASN A O 1
ATOM 670 N N . PHE A 1 85 ? -1.942 5.184 24.152 1.00 92.50 85 PHE A N 1
ATOM 671 C CA . PHE A 1 85 ? -2.980 5.881 24.914 1.00 92.50 85 PHE A CA 1
ATOM 672 C C . PHE A 1 85 ? -4.047 4.914 25.453 1.00 92.50 85 PHE A C 1
ATOM 674 O O . PHE A 1 85 ? -4.431 4.977 26.623 1.00 92.50 85 PHE A O 1
ATOM 681 N N . ALA A 1 86 ? -4.508 3.986 24.613 1.00 91.75 86 ALA A N 1
ATOM 682 C CA . ALA A 1 86 ? -5.484 2.977 25.002 1.00 91.75 86 ALA A CA 1
ATOM 683 C C . ALA A 1 86 ? -4.944 2.020 26.079 1.00 91.75 86 ALA A C 1
ATOM 685 O O . ALA A 1 86 ? -5.696 1.643 26.976 1.00 91.75 86 ALA A O 1
ATOM 686 N N . GLU A 1 87 ? -3.659 1.666 26.026 1.00 93.75 87 GLU A N 1
ATOM 687 C CA . GLU A 1 87 ? -2.977 0.848 27.036 1.00 93.75 87 GLU A CA 1
ATOM 688 C C . GLU A 1 87 ? -2.984 1.522 28.409 1.00 93.75 87 GLU A C 1
ATOM 690 O O . GLU A 1 87 ? -3.411 0.906 29.386 1.00 93.75 87 GLU A O 1
ATOM 695 N N . VAL A 1 88 ? -2.624 2.809 28.472 1.00 94.00 88 VAL A N 1
ATOM 696 C CA . VAL A 1 88 ? -2.676 3.592 29.718 1.00 94.00 88 VAL A CA 1
ATOM 697 C C . VAL A 1 88 ? -4.102 3.656 30.269 1.00 94.00 88 VAL A C 1
ATOM 699 O O . VAL A 1 88 ? -4.309 3.492 31.469 1.00 94.00 88 VAL A O 1
ATOM 702 N N . LYS A 1 89 ? -5.105 3.852 29.404 1.00 94.44 89 LYS A N 1
ATOM 703 C CA . LYS A 1 89 ? -6.508 3.970 29.828 1.00 94.44 89 LYS A CA 1
ATOM 704 C C . LYS A 1 89 ? -7.114 2.647 30.301 1.00 94.44 89 LYS A C 1
ATOM 706 O O . LYS A 1 89 ? -7.921 2.648 31.227 1.00 94.44 89 LYS A O 1
ATOM 711 N N . LYS A 1 90 ? -6.792 1.533 29.640 1.00 91.25 90 LYS A N 1
ATOM 712 C CA . LYS A 1 90 ? -7.368 0.212 29.943 1.00 91.25 90 LYS A CA 1
ATOM 713 C C . LYS A 1 90 ? -6.565 -0.574 30.981 1.00 91.25 90 LYS A C 1
ATOM 715 O O . LYS A 1 90 ? -7.068 -1.579 31.472 1.00 91.25 90 LYS A O 1
ATOM 720 N N . GLY A 1 91 ? -5.332 -0.161 31.280 1.00 92.69 91 GLY A N 1
ATOM 721 C CA . GLY A 1 91 ? -4.437 -0.874 32.195 1.00 92.69 91 GLY A CA 1
ATOM 722 C C . GLY A 1 91 ? -4.014 -2.256 31.687 1.00 92.69 91 GLY A C 1
ATOM 723 O O . GLY A 1 91 ? -3.615 -3.103 32.479 1.00 92.69 91 GLY A O 1
ATOM 724 N N . MET A 1 92 ? -4.131 -2.508 30.380 1.00 90.56 92 MET A N 1
ATOM 725 C CA . MET A 1 92 ? -3.784 -3.787 29.760 1.00 90.56 92 MET A CA 1
ATOM 726 C C . MET A 1 92 ? -3.025 -3.556 28.447 1.00 90.56 92 MET A C 1
ATOM 728 O O . MET A 1 92 ? -3.392 -2.633 27.706 1.00 90.56 92 MET A O 1
ATOM 732 N N . PRO A 1 93 ? -2.025 -4.398 28.121 1.00 88.31 93 PRO A N 1
ATOM 733 C CA . PRO A 1 93 ? -1.266 -4.283 26.880 1.00 88.31 93 PRO A CA 1
ATOM 734 C C . PRO A 1 93 ? -2.182 -4.214 25.655 1.00 88.31 93 PRO A C 1
ATOM 736 O O . PRO A 1 93 ? -3.125 -5.000 25.538 1.00 88.31 93 PRO A O 1
ATOM 739 N N . GLN A 1 94 ? -1.924 -3.269 24.752 1.00 90.88 94 GLN A N 1
ATOM 740 C CA . GLN A 1 94 ? -2.600 -3.205 23.450 1.00 90.88 94 GLN A CA 1
ATOM 741 C C . GLN A 1 94 ? -1.661 -3.689 22.342 1.00 90.88 94 GLN A C 1
ATOM 743 O O . GLN A 1 94 ? -0.439 -3.658 22.484 1.00 90.88 94 GLN A O 1
ATOM 748 N N . VAL A 1 95 ? -2.232 -4.131 21.220 1.00 88.31 95 VAL A N 1
ATOM 749 C CA . VAL A 1 95 ? -1.452 -4.501 20.030 1.00 88.31 95 VAL A CA 1
ATOM 750 C C . VAL A 1 95 ? -0.725 -3.263 19.508 1.00 88.31 95 VAL A C 1
ATOM 752 O O . VAL A 1 95 ? -1.340 -2.218 19.321 1.00 88.31 95 VAL A O 1
ATOM 755 N N . LYS A 1 96 ? 0.585 -3.380 19.270 1.00 87.88 96 LYS A N 1
ATOM 756 C CA . LYS A 1 96 ? 1.419 -2.302 18.726 1.00 87.88 96 LYS A CA 1
ATOM 757 C C . LYS A 1 96 ? 2.096 -2.787 17.451 1.00 87.88 96 LYS A C 1
ATOM 759 O O . LYS A 1 96 ? 2.851 -3.754 17.476 1.00 87.88 96 LYS A O 1
ATOM 764 N N . PHE A 1 97 ? 1.862 -2.091 16.346 1.00 87.06 97 PHE A N 1
ATOM 765 C CA . PHE A 1 97 ? 2.524 -2.362 15.072 1.00 87.06 97 PHE A CA 1
ATOM 766 C C . PHE A 1 97 ? 3.807 -1.527 14.968 1.00 87.06 97 PHE A C 1
ATOM 768 O O . PHE A 1 97 ? 3.804 -0.426 14.434 1.00 87.06 97 PHE A O 1
ATOM 775 N N . THR A 1 98 ? 4.912 -2.031 15.524 1.00 88.12 98 THR A N 1
ATOM 776 C CA . THR A 1 98 ? 6.167 -1.271 15.724 1.00 88.12 98 THR A CA 1
ATOM 777 C C . THR A 1 98 ? 7.209 -1.461 14.616 1.00 88.12 98 THR A C 1
ATOM 779 O O . THR A 1 98 ? 8.410 -1.361 14.863 1.00 88.12 98 THR A O 1
ATOM 782 N N . MET A 1 99 ? 6.782 -1.797 13.402 1.00 88.06 99 MET A N 1
ATOM 783 C CA . MET A 1 99 ? 7.688 -1.939 12.257 1.00 88.06 99 MET A CA 1
ATOM 784 C C . MET A 1 99 ? 8.195 -0.580 11.755 1.00 88.06 99 MET A C 1
ATOM 786 O O . MET A 1 99 ? 7.608 0.462 12.052 1.00 88.06 99 MET A O 1
ATOM 790 N N . HIS A 1 100 ? 9.280 -0.587 10.973 1.00 89.12 100 HIS A N 1
ATOM 791 C CA . HIS A 1 100 ? 9.790 0.633 10.346 1.00 89.12 100 HIS A CA 1
ATOM 792 C C . HIS A 1 100 ? 8.699 1.252 9.445 1.00 89.12 100 HIS A C 1
ATOM 794 O O . HIS A 1 100 ? 8.049 0.504 8.715 1.00 89.12 100 HIS A O 1
ATOM 800 N N . PRO A 1 101 ? 8.514 2.587 9.400 1.00 86.12 101 PRO A N 1
ATOM 801 C CA . PRO A 1 101 ? 7.498 3.232 8.551 1.00 86.12 101 PRO A CA 1
ATOM 802 C C . PRO A 1 101 ? 7.601 2.918 7.050 1.00 86.12 101 PRO A C 1
ATOM 804 O O . PRO A 1 101 ? 6.647 3.101 6.308 1.00 86.12 101 PRO A O 1
ATOM 807 N N . HIS A 1 102 ? 8.759 2.434 6.598 1.00 86.06 102 HIS A N 1
ATOM 808 C CA . HIS A 1 102 ? 8.990 2.003 5.213 1.00 86.06 102 HIS A CA 1
ATOM 809 C C . HIS A 1 102 ? 8.691 0.517 4.962 1.00 86.06 102 HIS A C 1
ATOM 811 O O . HIS A 1 102 ? 8.799 0.071 3.825 1.00 86.06 102 HIS A O 1
ATOM 817 N N . CYS A 1 103 ? 8.345 -0.265 5.992 1.00 85.25 103 CYS A N 1
ATOM 818 C CA . CYS A 1 103 ? 8.000 -1.680 5.831 1.00 85.25 103 CYS A CA 1
ATOM 819 C C . CYS A 1 103 ? 6.660 -1.883 5.115 1.00 85.25 103 CYS A C 1
ATOM 821 O O . CYS A 1 103 ? 6.445 -2.941 4.533 1.00 85.25 103 CYS A O 1
ATOM 823 N N . GLY A 1 104 ? 5.769 -0.894 5.156 1.00 87.00 104 GLY A N 1
ATOM 824 C CA . GLY A 1 104 ? 4.465 -0.967 4.517 1.00 87.00 104 GLY A CA 1
ATOM 825 C C . GLY A 1 104 ? 3.666 0.310 4.726 1.00 87.00 104 GLY A C 1
ATOM 826 O O . GLY A 1 104 ? 3.915 1.072 5.663 1.00 87.00 104 GLY A O 1
ATOM 827 N N . ALA A 1 105 ? 2.690 0.511 3.853 1.00 91.00 105 ALA A N 1
ATOM 828 C CA . ALA A 1 105 ? 1.660 1.520 4.011 1.00 91.00 105 ALA A CA 1
ATOM 829 C C . ALA A 1 105 ? 0.310 0.911 3.665 1.00 91.00 105 ALA A C 1
ATOM 831 O O . ALA A 1 105 ? 0.226 -0.038 2.882 1.00 91.00 105 ALA A O 1
ATOM 832 N N . GLU A 1 106 ? -0.730 1.474 4.250 1.00 90.69 106 GLU A N 1
ATOM 833 C CA . GLU A 1 106 ? -2.097 1.020 4.081 1.00 90.69 106 GLU A CA 1
ATOM 834 C C . GLU A 1 106 ? -3.055 2.206 4.132 1.00 90.69 106 GLU A C 1
ATOM 836 O O . GLU A 1 106 ? -2.693 3.313 4.537 1.00 90.69 106 GLU A O 1
ATOM 841 N N . THR A 1 107 ? -4.283 1.968 3.689 1.00 91.19 107 THR A N 1
ATOM 842 C CA . THR A 1 107 ? -5.385 2.916 3.804 1.00 91.19 107 THR A CA 1
ATOM 843 C C . THR A 1 107 ? -6.701 2.151 3.865 1.00 91.19 107 THR A C 1
ATOM 845 O O . THR A 1 107 ? -6.812 1.051 3.316 1.00 91.19 107 THR A O 1
ATOM 848 N N . TYR A 1 108 ? -7.692 2.719 4.548 1.00 90.81 108 TYR A N 1
ATOM 849 C CA . TYR A 1 108 ? -9.064 2.222 4.505 1.00 90.81 108 TYR A CA 1
ATOM 850 C C . TYR A 1 108 ? -9.843 3.022 3.476 1.00 90.81 108 TYR A C 1
ATOM 852 O O . TYR A 1 108 ? -9.779 4.246 3.465 1.00 90.81 108 TYR A O 1
ATOM 860 N N . ILE A 1 109 ? -10.605 2.336 2.633 1.00 91.00 109 ILE A N 1
ATOM 861 C CA . ILE A 1 109 ? -11.386 2.970 1.575 1.00 91.00 109 ILE A CA 1
ATOM 862 C C . ILE A 1 109 ? -12.844 2.604 1.800 1.00 91.00 109 ILE A C 1
ATOM 864 O O . ILE A 1 109 ? -13.193 1.424 1.853 1.00 91.00 109 ILE A O 1
ATOM 868 N N . TYR A 1 110 ? -13.689 3.619 1.933 1.00 91.44 110 TYR A N 1
ATOM 869 C CA . TYR A 1 110 ? -15.134 3.453 1.893 1.00 91.44 110 TYR A CA 1
ATOM 870 C C . TYR A 1 110 ? -15.606 3.535 0.447 1.00 91.44 110 TYR A C 1
ATOM 872 O O . TYR A 1 110 ? -15.075 4.313 -0.341 1.00 91.44 110 TYR A O 1
ATOM 880 N N . VAL A 1 111 ? -16.596 2.721 0.092 1.00 90.12 111 VAL A N 1
ATOM 881 C CA . VAL A 1 111 ? -17.173 2.712 -1.254 1.00 90.12 111 VAL A CA 1
ATOM 882 C C . VAL A 1 111 ? -18.627 3.133 -1.137 1.00 90.12 111 VAL A C 1
ATOM 884 O O . VAL A 1 111 ? -19.446 2.390 -0.598 1.00 90.12 111 VAL A O 1
ATOM 887 N N . GLU A 1 112 ? -18.949 4.323 -1.638 1.00 88.31 112 GLU A N 1
ATOM 888 C CA . GLU A 1 112 ? -20.323 4.826 -1.708 1.00 88.31 112 GLU A CA 1
ATOM 889 C C . GLU A 1 112 ? -20.686 5.138 -3.154 1.00 88.31 112 GLU A C 1
ATOM 891 O O . GLU A 1 112 ? -20.003 5.909 -3.825 1.00 88.31 112 GLU A O 1
ATOM 896 N N . ASN A 1 113 ? -21.781 4.550 -3.645 1.00 84.50 113 ASN A N 1
ATOM 897 C CA . ASN A 1 113 ? -22.280 4.768 -5.009 1.00 84.50 113 ASN A CA 1
ATOM 898 C C . ASN A 1 113 ? -21.204 4.582 -6.101 1.00 84.50 113 ASN A C 1
ATOM 900 O O . ASN A 1 113 ? -21.210 5.286 -7.109 1.00 84.50 113 ASN A O 1
ATOM 904 N N . GLY A 1 114 ? -20.268 3.652 -5.887 1.00 81.38 114 GLY A N 1
ATOM 905 C CA . GLY A 1 114 ? -19.174 3.365 -6.817 1.00 81.38 114 GLY A CA 1
ATOM 906 C C . GLY A 1 114 ? -17.980 4.323 -6.751 1.00 81.38 114 GLY A C 1
ATOM 907 O O . GLY A 1 114 ? -17.060 4.145 -7.539 1.00 81.38 114 GLY A O 1
ATOM 908 N N . LYS A 1 115 ? -17.965 5.294 -5.826 1.00 87.19 115 LYS A N 1
ATOM 909 C CA . LYS A 1 115 ? -16.818 6.183 -5.585 1.00 87.19 115 LYS A CA 1
ATOM 910 C C . LYS A 1 115 ? -15.969 5.711 -4.415 1.00 87.19 115 LYS A C 1
ATOM 912 O O . LYS A 1 115 ? -16.516 5.297 -3.387 1.00 87.19 115 LYS A O 1
ATOM 917 N N . TYR A 1 116 ? -14.653 5.848 -4.544 1.00 90.25 116 TYR A N 1
ATOM 918 C CA . TYR A 1 116 ? -13.712 5.612 -3.454 1.00 90.25 116 TYR A CA 1
ATOM 919 C C . TYR A 1 116 ? -13.606 6.840 -2.545 1.00 90.25 116 TYR A C 1
ATOM 921 O O . TYR A 1 116 ? -13.299 7.945 -2.981 1.00 90.25 116 TYR A O 1
ATOM 929 N N . ILE A 1 117 ? -13.856 6.638 -1.254 1.00 89.50 117 ILE A N 1
ATOM 930 C CA . ILE A 1 117 ? -13.692 7.640 -0.202 1.00 89.50 117 ILE A CA 1
ATOM 931 C C . ILE A 1 117 ? -12.572 7.142 0.720 1.00 89.50 117 ILE A C 1
ATOM 933 O O . ILE A 1 117 ? -12.831 6.366 1.650 1.00 89.50 117 ILE A O 1
ATOM 937 N N . PRO A 1 118 ? -11.312 7.518 0.450 1.00 86.38 118 PRO A N 1
ATOM 938 C CA . PRO A 1 118 ? -10.193 7.114 1.283 1.00 86.38 118 PRO A CA 1
ATOM 939 C C . PRO A 1 118 ? -10.257 7.781 2.660 1.00 86.38 118 PRO A C 1
ATOM 941 O O . PRO A 1 118 ? -10.507 8.980 2.800 1.00 86.38 118 PRO A O 1
ATOM 944 N N . HIS A 1 119 ? -10.001 6.994 3.698 1.00 80.88 119 HIS A N 1
ATOM 945 C CA . HIS A 1 119 ? -9.879 7.482 5.059 1.00 80.88 119 HIS A CA 1
ATOM 946 C C . HIS A 1 119 ? -8.444 7.937 5.302 1.00 80.88 119 HIS A C 1
ATOM 948 O O . HIS A 1 119 ? -7.535 7.129 5.477 1.00 80.88 119 HIS A O 1
ATOM 954 N N . VAL A 1 120 ? -8.239 9.243 5.397 1.00 67.88 120 VAL A N 1
ATOM 955 C CA . VAL A 1 120 ? -6.913 9.800 5.660 1.00 67.88 120 VAL A CA 1
ATOM 956 C C . VAL A 1 120 ? -6.640 9.784 7.167 1.00 67.88 120 VAL A C 1
ATOM 958 O O . VAL A 1 120 ? -7.455 10.238 7.968 1.00 67.88 120 VAL A O 1
ATOM 961 N N . CYS A 1 121 ? -5.471 9.285 7.582 1.00 53.44 121 CYS A N 1
ATOM 962 C CA . CYS A 1 121 ? -5.002 9.394 8.975 1.00 53.44 121 CYS A CA 1
ATOM 963 C C . CYS A 1 121 ? -4.579 10.839 9.350 1.00 53.44 121 CYS A C 1
ATOM 965 O O . CYS A 1 121 ? -4.227 11.121 10.493 1.00 53.44 121 CYS A O 1
ATOM 967 N N . SER A 1 122 ? -4.631 11.764 8.391 1.00 45.78 122 SER A N 1
ATOM 968 C CA . SER A 1 122 ? -4.365 13.191 8.544 1.00 45.78 122 SER A CA 1
ATOM 969 C C . SER A 1 122 ? -5.593 13.971 8.087 1.00 45.78 122 SER A C 1
ATOM 971 O O . SER A 1 122 ? -6.180 13.656 7.056 1.00 45.78 122 SER A O 1
ATOM 973 N N . VAL A 1 123 ? -6.001 14.984 8.847 1.00 38.88 123 VAL A N 1
ATOM 974 C CA . VAL A 1 123 ? -7.103 15.877 8.473 1.00 38.88 123 VAL A CA 1
ATOM 975 C C . VAL A 1 123 ? -6.724 16.568 7.158 1.00 38.88 123 VAL A C 1
ATOM 977 O O . VAL A 1 123 ? -5.984 17.551 7.178 1.00 38.88 123 VAL A O 1
ATOM 980 N N . LYS A 1 124 ? -7.214 16.083 6.006 1.00 41.34 124 LYS A N 1
ATOM 981 C CA . LYS A 1 124 ? -7.266 16.907 4.792 1.00 41.34 124 LYS A CA 1
ATOM 982 C C . LYS A 1 124 ? -8.168 18.084 5.158 1.00 41.34 124 LYS A C 1
ATOM 984 O O . LYS A 1 124 ? -9.385 17.933 5.254 1.00 41.34 124 LYS A O 1
ATOM 989 N N . GLN A 1 125 ? -7.580 19.247 5.445 1.00 30.25 125 GLN A N 1
ATOM 990 C CA . GLN A 1 125 ? -8.361 20.476 5.407 1.00 30.25 125 GLN A CA 1
ATOM 991 C C . GLN A 1 125 ? -8.979 20.539 4.006 1.00 30.25 125 GLN A C 1
ATOM 993 O O . GLN A 1 125 ? -8.251 20.310 3.037 1.00 30.25 125 GLN A O 1
ATOM 998 N N . PRO A 1 126 ? -10.291 20.787 3.873 1.00 35.41 126 PRO A N 1
ATOM 999 C CA . PRO A 1 126 ? -10.889 20.958 2.562 1.00 35.41 126 PRO A CA 1
ATOM 1000 C C . PRO A 1 126 ? -10.149 22.103 1.874 1.00 35.41 126 PRO A C 1
ATOM 1002 O O . PRO A 1 126 ? -10.201 23.246 2.329 1.00 35.41 126 PRO A O 1
ATOM 1005 N N . SER A 1 127 ? -9.406 21.792 0.812 1.00 40.22 127 SER A N 1
ATOM 1006 C CA . SER A 1 127 ? -8.852 22.823 -0.053 1.00 40.22 127 SER A CA 1
ATOM 1007 C C . SER A 1 127 ? -10.038 23.630 -0.588 1.00 40.22 127 SER A C 1
ATOM 1009 O O . SER A 1 127 ? -10.971 23.015 -1.120 1.00 40.22 127 SER A O 1
ATOM 1011 N N . PRO A 1 128 ? -10.065 24.964 -0.427 1.00 40.22 128 PRO A N 1
ATOM 1012 C CA . PRO A 1 128 ? -11.141 25.772 -0.980 1.00 40.22 128 PRO A CA 1
ATOM 1013 C C . PRO A 1 128 ? -11.234 25.531 -2.494 1.00 40.22 128 PRO A C 1
ATOM 1015 O O . PRO A 1 128 ? -10.209 25.251 -3.126 1.00 40.22 128 PRO A O 1
ATOM 1018 N N . PRO A 1 129 ? -12.442 25.603 -3.082 1.00 39.53 129 PRO A N 1
ATOM 1019 C CA . PRO A 1 129 ? -12.612 25.398 -4.510 1.00 39.53 129 PRO A CA 1
ATOM 1020 C C . PRO A 1 129 ? -11.687 26.357 -5.257 1.00 39.53 129 PRO A C 1
ATOM 1022 O O . PRO A 1 129 ? -11.709 27.564 -5.013 1.00 39.53 129 PRO A O 1
ATOM 1025 N N . LEU A 1 130 ? -10.862 25.802 -6.145 1.00 44.00 130 LEU A N 1
ATOM 1026 C CA . LEU A 1 130 ? -10.089 26.551 -7.127 1.00 44.00 130 LEU A CA 1
ATOM 1027 C C . LEU A 1 130 ? -11.074 27.333 -8.006 1.00 44.00 130 LEU A C 1
ATOM 1029 O O . LEU A 1 130 ? -11.523 26.856 -9.045 1.00 44.00 130 LEU A O 1
ATOM 1033 N N . THR A 1 131 ? -11.440 28.540 -7.582 1.00 41.94 131 THR A N 1
ATOM 1034 C CA . THR A 1 131 ? -12.002 29.542 -8.479 1.00 41.94 131 THR A CA 1
ATOM 1035 C C . THR A 1 131 ? -10.869 29.992 -9.381 1.00 41.94 131 THR A C 1
ATOM 1037 O O . THR A 1 131 ? -10.005 30.765 -8.971 1.00 41.94 131 THR A O 1
ATOM 1040 N N . VAL A 1 132 ? -10.854 29.452 -10.594 1.00 37.94 132 VAL A N 1
ATOM 1041 C CA . VAL A 1 132 ? -10.035 29.946 -11.697 1.00 37.94 132 VAL A CA 1
ATOM 1042 C C . VAL A 1 132 ? -10.519 31.372 -11.996 1.00 37.94 132 VAL A C 1
ATOM 1044 O O . VAL A 1 132 ? -11.698 31.530 -12.321 1.00 37.94 132 VAL A O 1
ATOM 1047 N N . PRO A 1 133 ? -9.696 32.421 -11.837 1.00 38.31 133 PRO A N 1
ATOM 1048 C CA . PRO A 1 133 ? -10.079 33.742 -12.301 1.00 38.31 133 PRO A CA 1
ATOM 1049 C C . PRO A 1 133 ? -9.982 33.764 -13.831 1.00 38.31 133 PRO A C 1
ATOM 1051 O O . PRO A 1 133 ? -8.947 33.410 -14.398 1.00 38.31 133 PRO A O 1
ATOM 1054 N N . VAL A 1 134 ? -11.097 34.129 -14.468 1.00 43.22 134 VAL A N 1
ATOM 1055 C CA . VAL A 1 134 ? -11.158 34.605 -15.859 1.00 43.22 134 VAL A CA 1
ATOM 1056 C C . VAL A 1 134 ? -10.507 35.980 -15.939 1.00 43.22 134 VAL A C 1
ATOM 1058 O O . VAL A 1 134 ? -10.734 36.774 -14.997 1.00 43.22 134 VAL A O 1
#